Protein AF-A0AAE4IUB5-F1 (afdb_monomer)

Organism: NCBI:txid1755099

Secondary structure (DSSP, 8-state):
--HHHHHHHHHHHHHHHHHHHHHHHHHH---EEEEEEEEEEETTEEEEEEEEEEEEEE-TTSEEEEEEEEEEEETT-SS---EEEEEEEEEEEEEEEETTEEEE---EEEEPTT--S-HHHHHHHHHHHH--GGGEEEEEE-SSEEEES-SSS-SEEEEEP-

Mean predicted aligned error: 9.79 Å

Radius of gyration: 21.74 Å; Cα contacts (8 Å, |Δi|>4): 314; chains: 1; bounding box: 52×30×78 Å

Foldseek 3Di:
DDPVVVVVVVVVVVVVVVVVVVVVVLVQPPWAWFKDWDWDQQLVDNQKIWTWMWTWTADAPDKTKIWTFTWIFGNPDPDGPDIFTFTKMKIWHFPDDDNQKTATDDIDIDGDPSGDDDPVSVVSVCCQQAVCVNPMWGWDDDPFKIFTDDPPDTRDITGGDD

Solvent-accessible surface area (backbone atoms only — not comparable to full-atom values): 8643 Å² total; per-residue (Å²): 134,59,73,69,59,56,54,53,51,53,52,51,51,53,50,51,50,51,52,51,52,52,55,52,52,68,63,66,71,64,66,42,50,27,39,27,71,51,77,46,64,27,68,79,38,79,57,22,34,31,42,33,44,38,36,42,37,41,38,77,84,40,79,21,42,39,37,40,40,36,38,35,30,42,70,83,47,101,63,69,83,54,64,32,35,40,37,35,40,36,38,32,36,48,75,48,73,58,96,45,35,35,33,45,46,79,73,44,80,42,81,42,94,76,42,62,63,52,72,68,42,53,50,40,42,48,39,70,43,37,56,46,66,90,41,28,40,36,45,46,82,55,98,60,33,40,35,25,39,55,86,95,63,63,53,38,63,24,38,49,63,132

pLDDT: mean 82.55, std 12.31, range [46.88, 96.44]

Structure (mmCIF, N/CA/C/O backbone):
data_AF-A0AAE4IUB5-F1
#
_entry.id   AF-A0AAE4IUB5-F1
#
loop_
_atom_site.group_PDB
_atom_site.id
_atom_site.type_symbol
_atom_site.label_atom_id
_atom_site.label_alt_id
_atom_site.label_comp_id
_atom_site.label_asym_id
_atom_site.label_entity_id
_atom_site.label_seq_id
_atom_site.pdbx_PDB_ins_code
_atom_site.Cartn_x
_atom_site.Cartn_y
_atom_site.Cartn_z
_atom_site.occupancy
_atom_site.B_iso_or_equiv
_atom_site.auth_seq_id
_atom_site.auth_comp_id
_atom_site.auth_asym_id
_atom_site.auth_atom_id
_atom_site.pdbx_PDB_model_num
ATOM 1 N N . MET A 1 1 ? -27.901 7.007 51.030 1.00 57.06 1 MET A N 1
ATOM 2 C CA . MET A 1 1 ? -28.134 6.590 49.625 1.00 57.06 1 MET A CA 1
ATOM 3 C C . MET A 1 1 ? -28.968 5.312 49.616 1.00 57.06 1 MET A C 1
ATOM 5 O O . MET A 1 1 ? -28.552 4.332 50.221 1.00 57.06 1 MET A O 1
ATOM 9 N N . ASN A 1 2 ? -30.170 5.342 49.029 1.00 75.50 2 ASN A N 1
ATOM 10 C CA . ASN A 1 2 ? -31.127 4.224 49.072 1.00 75.50 2 ASN A CA 1
ATOM 11 C C . ASN A 1 2 ? -30.557 2.989 48.337 1.00 75.50 2 ASN A C 1
ATOM 13 O O . ASN A 1 2 ? -29.936 3.149 47.285 1.00 75.50 2 ASN A O 1
ATOM 17 N N . LYS A 1 3 ? -30.772 1.766 48.851 1.00 74.44 3 LYS A N 1
ATOM 18 C CA . LYS A 1 3 ? -30.221 0.510 48.279 1.00 74.44 3 LYS A CA 1
ATOM 19 C C . LYS A 1 3 ? -30.521 0.363 46.777 1.00 74.44 3 LYS A C 1
ATOM 21 O O . LYS A 1 3 ? -29.667 -0.095 46.025 1.00 74.44 3 LYS A O 1
ATOM 26 N N . LYS A 1 4 ? -31.694 0.835 46.340 1.00 74.38 4 LYS A N 1
ATOM 27 C CA . LYS A 1 4 ? -32.119 0.857 44.930 1.00 74.38 4 LYS A CA 1
ATOM 28 C C . LYS A 1 4 ? -31.229 1.741 44.039 1.00 74.38 4 LYS A C 1
ATOM 30 O O . LYS A 1 4 ? -30.864 1.321 42.948 1.00 74.38 4 LYS A O 1
ATOM 35 N N . TYR A 1 5 ? -30.807 2.913 44.521 1.00 77.44 5 TYR A N 1
ATOM 36 C CA . TYR A 1 5 ? -29.916 3.811 43.771 1.00 77.44 5 TYR A CA 1
ATOM 37 C C . TYR A 1 5 ? -28.482 3.276 43.678 1.00 77.44 5 TYR A C 1
ATOM 39 O O . TYR A 1 5 ? -27.814 3.519 42.676 1.00 77.44 5 TYR A O 1
ATOM 47 N N . LYS A 1 6 ? -28.023 2.508 44.679 1.00 80.56 6 LYS A N 1
ATOM 48 C CA . LYS A 1 6 ? -26.723 1.809 44.641 1.00 80.56 6 LYS A CA 1
ATOM 49 C C . LYS A 1 6 ? -26.679 0.736 43.550 1.00 80.56 6 LYS A C 1
ATOM 51 O O . LYS A 1 6 ? -25.684 0.617 42.849 1.00 80.56 6 LYS A O 1
ATOM 56 N N . LEU A 1 7 ? -27.758 -0.032 43.396 1.00 83.12 7 LEU A N 1
ATOM 57 C CA . LEU A 1 7 ? -27.833 -1.079 42.375 1.00 83.12 7 LEU A CA 1
ATOM 58 C C . LEU A 1 7 ? -27.872 -0.482 40.957 1.00 83.12 7 LEU A C 1
ATOM 60 O O . LEU A 1 7 ? -27.167 -0.949 40.068 1.00 83.12 7 LEU A O 1
ATOM 64 N N . LEU A 1 8 ? -28.647 0.594 40.777 1.00 84.75 8 LEU A N 1
ATOM 65 C CA . LEU A 1 8 ? -28.767 1.307 39.503 1.00 84.75 8 LEU A CA 1
ATOM 66 C C . LEU A 1 8 ? -27.428 1.913 39.047 1.00 84.75 8 LEU A C 1
ATOM 68 O O . LEU A 1 8 ? -27.071 1.811 37.877 1.00 84.75 8 LEU A O 1
ATOM 72 N N . THR A 1 9 ? -26.670 2.513 39.970 1.00 83.94 9 THR A N 1
ATOM 73 C CA . THR A 1 9 ? -25.357 3.110 39.660 1.00 83.94 9 THR A CA 1
ATOM 74 C C . THR A 1 9 ? -24.318 2.062 39.276 1.00 83.94 9 THR A C 1
ATOM 76 O O . THR A 1 9 ? -23.578 2.280 38.322 1.00 83.94 9 THR A O 1
ATOM 79 N N . ILE A 1 10 ? -24.297 0.905 39.948 1.00 85.06 10 ILE A N 1
ATOM 80 C CA . ILE A 1 10 ? -23.412 -0.211 39.576 1.00 85.06 10 ILE A CA 1
ATOM 81 C C . ILE A 1 10 ? -23.757 -0.721 38.172 1.00 85.06 10 ILE A C 1
ATOM 83 O O . ILE A 1 10 ? -22.860 -0.904 37.352 1.00 85.06 10 ILE A O 1
ATOM 87 N N . PHE A 1 11 ? -25.046 -0.900 37.871 1.00 87.56 11 PHE A N 1
ATOM 88 C CA . PHE A 1 11 ? -25.486 -1.372 36.558 1.00 87.56 11 PHE A CA 1
ATOM 89 C C . PHE A 1 11 ? -25.098 -0.398 35.435 1.00 87.56 11 PHE A C 1
ATOM 91 O O . PHE A 1 11 ? -24.530 -0.814 34.428 1.00 87.56 11 PHE A O 1
ATOM 98 N N . LEU A 1 12 ? -25.328 0.906 35.635 1.00 88.06 12 LEU A N 1
ATOM 99 C CA . LEU A 1 12 ? -24.915 1.952 34.693 1.00 88.06 12 LEU A CA 1
ATOM 100 C C . LEU A 1 12 ? -23.399 1.971 34.484 1.00 88.06 12 LEU A C 1
ATOM 102 O O . LEU A 1 12 ? -22.947 2.079 33.349 1.00 88.06 12 LEU A O 1
ATOM 106 N N . PHE A 1 13 ? -22.612 1.831 35.552 1.00 88.94 13 PHE A N 1
ATOM 107 C CA . PHE A 1 13 ? -21.153 1.838 35.460 1.00 88.94 13 PHE A CA 1
ATOM 108 C C . PHE A 1 13 ? -20.625 0.643 34.656 1.00 88.94 13 PHE A C 1
ATOM 110 O O . PHE A 1 13 ? -19.800 0.822 33.763 1.00 88.94 13 PHE A O 1
ATOM 117 N N . VAL A 1 14 ? -21.150 -0.561 34.908 1.00 88.50 14 VAL A N 1
ATOM 118 C CA . VAL A 1 14 ? -20.796 -1.777 34.154 1.00 88.50 14 VAL A CA 1
ATOM 119 C C . VAL A 1 14 ? -21.222 -1.664 32.688 1.00 88.50 14 VAL A C 1
ATOM 121 O O . VAL A 1 14 ? -20.455 -2.028 31.800 1.00 88.50 14 VAL A O 1
ATOM 124 N N . PHE A 1 15 ? -22.407 -1.111 32.420 1.00 88.81 15 PHE A N 1
ATOM 125 C CA . PHE A 1 15 ? -22.894 -0.879 31.060 1.00 88.81 15 PHE A CA 1
ATOM 126 C C . PHE A 1 15 ? -22.000 0.103 30.288 1.00 88.81 15 PHE A C 1
ATOM 128 O O . PHE A 1 15 ? -21.588 -0.188 29.165 1.00 88.81 15 PHE A O 1
ATOM 135 N N . PHE A 1 16 ? -21.625 1.227 30.908 1.00 85.94 16 PHE A N 1
ATOM 136 C CA . PHE A 1 16 ? -20.704 2.197 30.310 1.00 85.94 16 PHE A CA 1
ATOM 137 C C . PHE A 1 16 ? -19.307 1.614 30.076 1.00 85.94 16 PHE A C 1
ATOM 139 O O . PHE A 1 16 ? -18.726 1.849 29.018 1.00 85.94 16 PHE A O 1
ATOM 146 N N . LEU A 1 17 ? -18.785 0.814 31.011 1.00 86.00 17 LEU A N 1
ATOM 147 C CA . LEU A 1 17 ? -17.529 0.079 30.826 1.00 86.00 17 LEU A CA 1
ATOM 148 C C . LEU A 1 17 ? -17.607 -0.892 29.646 1.00 86.00 17 LEU A C 1
ATOM 150 O O . LEU A 1 17 ? -16.683 -0.937 28.838 1.00 86.00 17 LEU A O 1
ATOM 154 N N . GLY A 1 18 ? -18.718 -1.621 29.513 1.00 77.00 18 GLY A N 1
ATOM 155 C CA . GLY A 1 18 ? -18.970 -2.506 28.378 1.00 77.00 18 GLY A CA 1
ATOM 156 C C . GLY A 1 18 ? -18.919 -1.758 27.047 1.00 77.00 18 GLY A C 1
ATOM 157 O O . GLY A 1 18 ? -18.180 -2.164 26.151 1.00 77.00 18 GLY A O 1
ATOM 158 N N . ILE A 1 19 ? -19.614 -0.617 26.955 1.00 78.94 19 ILE A N 1
ATOM 159 C CA . ILE A 1 19 ? -19.596 0.258 25.773 1.00 78.94 19 ILE A CA 1
ATOM 160 C C . ILE A 1 19 ? -18.168 0.726 25.461 1.00 78.94 19 ILE A C 1
ATOM 162 O O . ILE A 1 19 ? -17.723 0.616 24.315 1.00 78.94 19 ILE A O 1
ATOM 166 N N . LEU A 1 20 ? -17.425 1.191 26.470 1.00 75.75 20 LEU A N 1
ATOM 167 C CA . LEU A 1 20 ? -16.052 1.671 26.302 1.00 75.75 20 LEU A CA 1
ATOM 168 C C . LEU A 1 20 ? -15.125 0.572 25.762 1.00 75.75 20 LEU A C 1
ATOM 170 O O . LEU A 1 20 ? -14.337 0.811 24.845 1.00 75.75 20 LEU A O 1
ATOM 174 N N . VAL A 1 21 ? -15.250 -0.647 26.293 1.00 69.81 21 VAL A N 1
ATOM 175 C CA . VAL A 1 21 ? -14.477 -1.812 25.846 1.00 69.81 21 VAL A CA 1
ATOM 176 C C . VAL A 1 21 ? -14.803 -2.142 24.392 1.00 69.81 21 VAL A C 1
ATOM 178 O O . VAL A 1 21 ? -13.872 -2.303 23.598 1.00 69.81 21 VAL A O 1
ATOM 181 N N . THR A 1 22 ? -16.084 -2.163 24.007 1.00 61.16 22 THR A N 1
ATOM 182 C CA . THR A 1 22 ? -16.485 -2.397 22.610 1.00 61.16 22 THR A CA 1
ATOM 183 C C . THR A 1 22 ? -15.946 -1.331 21.661 1.00 61.16 22 THR A C 1
ATOM 185 O O . THR A 1 22 ? -15.370 -1.695 20.633 1.00 61.16 22 THR A O 1
ATOM 188 N N . ILE A 1 23 ? -16.030 -0.045 22.022 1.00 61.22 23 ILE A N 1
ATOM 189 C CA . ILE A 1 23 ? -15.473 1.064 21.229 1.00 61.22 23 ILE A CA 1
ATOM 190 C C . ILE A 1 23 ? -13.949 0.919 21.094 1.00 61.22 23 ILE A C 1
ATOM 192 O O . ILE A 1 23 ? -13.420 1.056 19.993 1.00 61.22 23 ILE A O 1
ATOM 196 N N . SER A 1 24 ? -13.242 0.550 22.170 1.00 54.62 24 SER A N 1
ATOM 197 C CA . SER A 1 24 ? -11.793 0.302 22.112 1.00 54.62 24 SER A CA 1
ATOM 198 C C . SER A 1 24 ? -11.428 -0.914 21.246 1.00 54.62 24 SER A C 1
ATOM 200 O O . SER A 1 24 ? -10.371 -0.952 20.619 1.00 54.62 24 SER A O 1
ATOM 202 N N . SER A 1 25 ? -12.295 -1.929 21.186 1.00 49.84 25 SER A N 1
ATOM 203 C CA . SER A 1 25 ? -12.064 -3.118 20.358 1.00 49.84 25 SER A CA 1
ATOM 204 C C . SER A 1 25 ? -12.262 -2.816 18.867 1.00 49.84 25 SER A C 1
ATOM 206 O O . SER A 1 25 ? -11.484 -3.280 18.032 1.00 49.84 25 SER A O 1
ATOM 208 N N . LEU A 1 26 ? -13.239 -1.959 18.542 1.00 46.88 26 LEU A N 1
ATOM 209 C CA . LEU A 1 26 ? -13.477 -1.442 17.194 1.00 46.88 26 LEU A CA 1
ATOM 210 C C . LEU A 1 26 ? -12.294 -0.599 16.698 1.00 46.88 26 LEU A C 1
ATOM 212 O O . LEU A 1 26 ? -11.932 -0.683 15.523 1.00 46.88 26 LEU A O 1
ATOM 216 N N . THR A 1 27 ? -11.629 0.147 17.585 1.00 49.88 27 THR A N 1
ATOM 217 C CA . THR A 1 27 ? -10.418 0.906 17.233 1.00 49.88 27 THR A CA 1
ATOM 218 C C . THR A 1 27 ? -9.153 0.039 17.176 1.00 49.88 27 THR A C 1
ATOM 220 O O . THR A 1 27 ? -8.284 0.308 16.345 1.00 49.88 27 THR A O 1
ATOM 223 N N . LYS A 1 28 ? -9.063 -1.051 17.958 1.00 48.19 28 LYS A N 1
ATOM 224 C CA . LYS A 1 28 ? -7.909 -1.982 17.983 1.00 48.19 28 LYS A CA 1
ATOM 225 C C . LYS A 1 28 ? -7.731 -2.839 16.725 1.00 48.19 28 LYS A C 1
ATOM 227 O O . LYS A 1 28 ? -6.649 -3.366 16.486 1.00 48.19 28 LYS A O 1
ATOM 232 N N . SER A 1 29 ? -8.750 -2.972 15.884 1.00 52.97 29 SER A N 1
ATOM 233 C CA . SER A 1 29 ? -8.693 -3.792 14.668 1.00 52.97 29 SER A CA 1
ATOM 234 C C . SER A 1 29 ? -8.155 -3.009 13.450 1.00 52.97 29 SER A C 1
ATOM 236 O O . SER A 1 29 ? -8.783 -2.993 12.389 1.00 52.97 29 SER A O 1
ATOM 238 N N . GLY A 1 30 ? -7.019 -2.319 13.612 1.00 66.06 30 GLY A N 1
ATOM 239 C CA . GLY A 1 30 ? -6.349 -1.527 12.563 1.00 66.06 30 GLY A CA 1
ATOM 240 C C . GLY A 1 30 ? -5.236 -2.252 11.807 1.00 66.06 30 GLY A C 1
ATOM 241 O O . GLY A 1 30 ? -4.682 -1.688 10.873 1.00 66.06 30 GLY A O 1
ATOM 242 N N . ASN A 1 31 ? -4.907 -3.486 12.192 1.00 87.12 31 ASN A N 1
ATOM 243 C CA . ASN A 1 31 ? -3.818 -4.210 11.547 1.00 87.12 31 ASN A CA 1
ATOM 244 C C . ASN A 1 31 ? -4.234 -4.718 10.166 1.00 87.12 31 ASN A C 1
ATOM 246 O O . ASN A 1 31 ? -5.264 -5.389 10.021 1.00 87.12 31 ASN A O 1
ATOM 250 N N . VAL A 1 32 ? -3.383 -4.454 9.182 1.00 92.62 32 VAL A N 1
ATOM 251 C CA . VAL A 1 32 ? -3.457 -5.037 7.842 1.00 92.62 32 VAL A CA 1
ATOM 252 C C . VAL A 1 32 ? -2.285 -5.992 7.707 1.00 92.62 32 VAL A C 1
ATOM 254 O O . VAL A 1 32 ? -1.161 -5.656 8.062 1.00 92.62 32 VAL A O 1
ATOM 257 N N . ASN A 1 33 ? -2.554 -7.208 7.251 1.00 94.75 33 ASN A N 1
ATOM 258 C CA . ASN A 1 33 ? -1.523 -8.175 6.903 1.00 94.75 33 ASN A CA 1
ATOM 259 C C . ASN A 1 33 ? -2.059 -9.025 5.759 1.00 94.75 33 ASN A C 1
ATOM 261 O O . ASN A 1 33 ? -2.937 -9.872 5.960 1.00 94.75 33 ASN A O 1
ATOM 265 N N . CYS A 1 34 ? -1.596 -8.742 4.552 1.00 95.50 34 CYS A N 1
ATOM 266 C CA . CYS A 1 34 ? -2.144 -9.344 3.354 1.00 95.50 34 CYS A CA 1
ATOM 267 C C . CYS A 1 34 ? -1.123 -9.429 2.226 1.00 95.50 34 CYS A C 1
ATOM 269 O O . CYS A 1 34 ? -0.065 -8.802 2.270 1.00 95.50 34 CYS A O 1
ATOM 271 N N . SER A 1 35 ? -1.454 -10.217 1.212 1.00 96.44 35 SER A N 1
ATOM 272 C CA . SER A 1 35 ? -0.730 -10.241 -0.053 1.00 96.44 35 SER A CA 1
ATOM 273 C C . SER A 1 35 ? -1.682 -10.421 -1.222 1.00 96.44 35 SER A C 1
ATOM 275 O O . SER A 1 35 ? -2.720 -11.072 -1.092 1.00 96.44 35 SER A O 1
ATOM 277 N N . GLY A 1 36 ? -1.330 -9.847 -2.361 1.00 93.81 36 GLY A N 1
ATOM 278 C CA . GLY A 1 36 ? -2.072 -9.976 -3.606 1.00 93.81 36 GLY A CA 1
ATOM 279 C C . GLY A 1 36 ? -1.125 -9.925 -4.791 1.00 93.81 36 GLY A C 1
ATOM 280 O O . G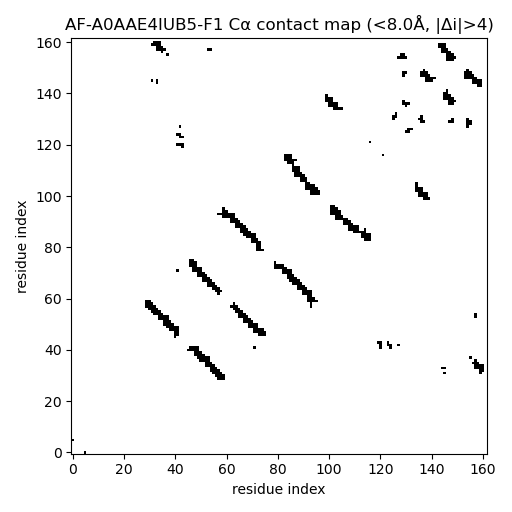LY A 1 36 ? -0.003 -9.436 -4.674 1.00 93.81 36 GLY A O 1
ATOM 281 N N . THR A 1 37 ? -1.575 -10.449 -5.920 1.00 91.44 37 THR A N 1
ATOM 282 C CA . THR A 1 37 ? -0.894 -10.297 -7.204 1.00 91.44 37 THR A CA 1
ATOM 283 C C . THR A 1 37 ? -1.524 -9.144 -7.962 1.00 91.44 37 THR A C 1
ATOM 285 O O . THR A 1 37 ? -2.741 -8.964 -7.898 1.00 91.44 37 THR A O 1
ATOM 288 N N . LEU A 1 38 ? -0.715 -8.388 -8.689 1.00 86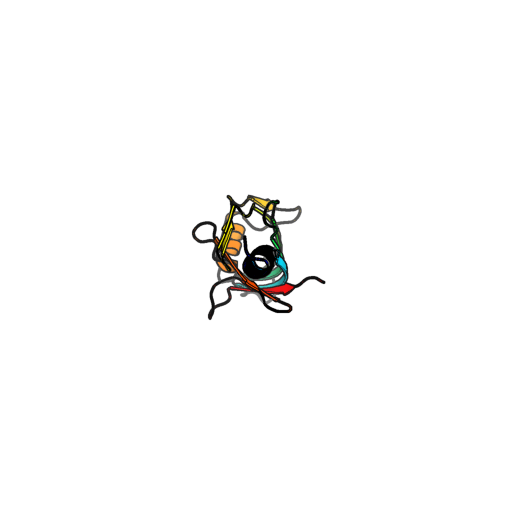.94 38 LEU A N 1
ATOM 289 C CA . LEU A 1 38 ? -1.171 -7.246 -9.460 1.00 86.94 38 LEU A CA 1
ATOM 290 C C . LEU A 1 38 ? -0.587 -7.293 -10.860 1.00 86.94 38 LEU A C 1
ATOM 292 O O . LEU A 1 38 ? 0.603 -7.550 -11.035 1.00 86.94 38 LEU A O 1
ATOM 296 N N . GLN A 1 39 ? -1.452 -7.010 -11.828 1.00 86.25 39 GLN A N 1
ATOM 297 C CA . GLN A 1 39 ? -1.089 -6.816 -13.215 1.00 86.25 39 GLN A CA 1
ATOM 298 C C . GLN A 1 39 ? -1.681 -5.485 -13.682 1.00 86.25 39 GLN A C 1
ATOM 300 O O . GLN A 1 39 ? -2.899 -5.318 -13.660 1.00 86.25 39 GLN A O 1
ATOM 305 N N . MET A 1 40 ? -0.831 -4.536 -14.064 1.00 81.12 40 MET A N 1
ATOM 306 C CA . MET A 1 40 ? -1.243 -3.202 -14.516 1.00 81.12 40 MET A CA 1
ATOM 307 C C . MET A 1 40 ? -0.258 -2.656 -15.545 1.00 81.12 40 MET A C 1
ATOM 309 O O . MET A 1 40 ? 0.862 -3.151 -15.645 1.00 81.12 40 MET A O 1
ATOM 313 N N . ASN A 1 41 ? -0.658 -1.637 -16.304 1.00 75.94 41 ASN A N 1
ATOM 314 C CA . ASN A 1 41 ? 0.292 -0.909 -17.144 1.00 75.94 41 ASN A CA 1
ATOM 315 C C . ASN A 1 41 ? 1.358 -0.249 -16.259 1.00 75.94 41 ASN A C 1
ATOM 317 O O . ASN A 1 41 ? 1.072 0.142 -15.128 1.00 75.94 41 ASN A O 1
ATOM 321 N N . SER A 1 42 ? 2.587 -0.158 -16.758 1.00 65.69 42 SER A N 1
ATOM 322 C CA . SER A 1 42 ? 3.673 0.498 -16.046 1.00 65.69 42 SER A CA 1
ATOM 323 C C . SER A 1 42 ? 3.361 1.998 -15.928 1.00 65.69 42 SER A C 1
ATOM 325 O O . SER A 1 42 ? 3.034 2.630 -16.935 1.00 65.69 42 SER A O 1
ATOM 327 N N . PRO A 1 43 ? 3.495 2.588 -14.734 1.00 60.19 43 PRO A N 1
ATOM 328 C CA . PRO A 1 43 ? 3.198 4.000 -14.468 1.00 60.19 43 PRO A CA 1
ATOM 329 C C . PRO A 1 43 ? 4.007 4.984 -15.319 1.00 60.19 43 PRO A C 1
ATOM 331 O O . PRO A 1 43 ? 3.509 6.032 -15.721 1.00 60.19 43 PRO A O 1
ATOM 334 N N . GLY A 1 44 ? 5.278 4.656 -15.584 1.00 59.66 44 GLY A N 1
ATOM 335 C CA . GLY A 1 44 ? 6.197 5.520 -16.333 1.00 59.66 44 GLY A CA 1
ATOM 336 C C . GLY A 1 44 ? 6.078 5.395 -17.852 1.00 59.66 44 GLY A C 1
ATOM 337 O O . GLY A 1 44 ? 6.494 6.300 -18.572 1.00 59.66 44 GLY A O 1
ATOM 338 N N . ASP A 1 45 ? 5.504 4.290 -18.338 1.00 65.75 45 ASP A N 1
ATOM 339 C CA . ASP A 1 45 ? 5.354 4.004 -19.762 1.00 65.75 45 ASP A CA 1
ATOM 340 C C . ASP A 1 45 ? 4.178 3.042 -19.984 1.00 65.75 45 ASP A C 1
ATOM 342 O O . ASP A 1 45 ? 4.239 1.858 -19.647 1.00 65.75 45 ASP A O 1
ATOM 346 N N . GLN A 1 46 ? 3.104 3.545 -20.595 1.00 66.06 46 GLN A N 1
ATOM 347 C CA . GLN A 1 46 ? 1.897 2.766 -20.896 1.00 66.06 46 GLN A CA 1
ATOM 348 C C . GLN A 1 46 ? 2.156 1.592 -21.854 1.00 66.06 46 GLN A C 1
ATOM 350 O O . GLN A 1 46 ? 1.290 0.736 -22.030 1.00 66.06 46 GLN A O 1
ATOM 355 N N . GLU A 1 47 ? 3.331 1.540 -22.482 1.00 71.00 47 GLU A N 1
ATOM 356 C CA . GLU A 1 47 ? 3.780 0.430 -23.315 1.00 71.00 47 GLU A CA 1
ATOM 357 C C . GLU A 1 47 ? 4.416 -0.709 -22.516 1.00 71.00 47 GLU A C 1
ATOM 359 O O . GLU A 1 47 ? 4.799 -1.712 -23.114 1.00 71.00 47 GLU A O 1
ATOM 364 N N . TYR A 1 48 ? 4.528 -0.588 -21.193 1.00 70.12 48 TYR A N 1
ATOM 365 C CA . TYR A 1 48 ? 5.013 -1.636 -20.302 1.00 70.12 48 TYR A CA 1
ATOM 366 C C . TYR A 1 48 ? 3.897 -2.130 -19.385 1.00 70.12 48 TYR A C 1
ATOM 368 O O . TYR A 1 48 ? 2.905 -1.450 -19.144 1.00 70.12 48 TYR A O 1
ATOM 376 N N . LEU A 1 49 ? 4.059 -3.341 -18.870 1.00 81.25 49 LEU A N 1
ATOM 377 C CA . LEU A 1 49 ? 3.128 -4.012 -17.983 1.00 81.25 49 LEU A CA 1
ATOM 378 C C . LEU A 1 49 ? 3.887 -4.500 -16.753 1.00 81.25 49 LEU A C 1
ATOM 380 O O . LEU A 1 49 ? 4.806 -5.314 -16.853 1.00 81.25 49 LEU A O 1
ATOM 384 N N . PHE A 1 50 ? 3.484 -4.010 -15.588 1.00 84.81 50 PHE A N 1
ATOM 385 C CA . PHE A 1 50 ? 3.918 -4.533 -14.308 1.00 84.81 50 PHE A CA 1
ATOM 386 C C . PHE A 1 50 ? 3.151 -5.816 -13.986 1.00 84.81 50 PHE A C 1
ATOM 388 O O . PHE A 1 50 ? 1.924 -5.863 -14.085 1.00 84.81 50 PHE A O 1
ATOM 395 N N . ASN A 1 51 ? 3.878 -6.849 -13.567 1.00 87.88 51 ASN A N 1
ATOM 396 C CA . ASN A 1 51 ? 3.332 -8.082 -13.020 1.00 87.88 51 ASN A CA 1
ATOM 397 C C . ASN A 1 51 ? 4.116 -8.460 -11.765 1.00 87.88 51 ASN A C 1
ATOM 399 O O . ASN A 1 51 ? 5.326 -8.688 -11.829 1.00 87.88 51 ASN A O 1
ATOM 403 N N . GLY A 1 52 ? 3.440 -8.533 -10.624 1.00 90.06 52 GLY A N 1
ATOM 404 C CA . GLY A 1 52 ? 4.115 -8.809 -9.369 1.00 90.06 52 GLY A CA 1
ATOM 405 C C . GLY A 1 52 ? 3.203 -9.216 -8.229 1.00 90.06 52 GLY A C 1
ATOM 406 O O . GLY A 1 52 ? 1.979 -9.261 -8.334 1.00 90.06 52 GLY A O 1
ATOM 407 N N . THR A 1 53 ? 3.841 -9.519 -7.107 1.00 93.12 53 THR A N 1
ATOM 408 C CA . THR A 1 53 ? 3.221 -9.730 -5.808 1.00 93.12 53 THR A CA 1
ATOM 409 C C . THR A 1 53 ? 3.484 -8.526 -4.923 1.00 93.12 53 THR A C 1
ATOM 411 O O . THR A 1 53 ? 4.606 -8.031 -4.828 1.00 93.12 53 THR A O 1
ATOM 414 N N . ILE A 1 54 ? 2.443 -8.098 -4.224 1.00 93.50 54 ILE A N 1
ATOM 415 C CA . ILE A 1 54 ? 2.503 -7.034 -3.235 1.00 93.50 54 ILE A CA 1
ATOM 416 C C . ILE A 1 54 ? 2.090 -7.612 -1.897 1.00 93.50 54 ILE A C 1
ATOM 418 O O . ILE A 1 54 ? 1.078 -8.307 -1.779 1.00 93.50 54 ILE A O 1
ATOM 422 N N . SER A 1 55 ? 2.883 -7.323 -0.877 1.00 95.50 55 SER A N 1
ATOM 423 C CA . SER A 1 55 ? 2.632 -7.708 0.503 1.00 95.50 55 SER A CA 1
ATOM 424 C C . SER A 1 55 ? 2.508 -6.452 1.345 1.00 95.50 55 SER A C 1
ATOM 426 O O . SER A 1 55 ? 3.410 -5.624 1.341 1.00 95.50 55 SER A O 1
ATOM 428 N N . VAL A 1 56 ? 1.421 -6.324 2.101 1.00 95.25 56 VAL A N 1
ATOM 429 C CA . VAL A 1 56 ? 1.160 -5.137 2.922 1.00 95.25 56 VAL A CA 1
ATOM 430 C C . VAL A 1 56 ? 1.028 -5.534 4.380 1.00 95.25 56 VAL A C 1
ATOM 432 O O . VAL A 1 56 ? 0.223 -6.404 4.727 1.00 95.25 56 VAL A O 1
ATOM 435 N N . VAL A 1 57 ? 1.799 -4.867 5.235 1.00 95.62 57 VAL A N 1
ATOM 436 C CA . VAL A 1 57 ? 1.745 -5.006 6.687 1.00 95.62 57 VAL A CA 1
ATOM 437 C C . VAL A 1 57 ? 1.612 -3.620 7.312 1.00 95.62 57 VAL A C 1
ATOM 439 O O . VAL A 1 57 ? 2.582 -2.873 7.391 1.00 95.62 57 VAL A O 1
ATOM 442 N N . ILE A 1 58 ? 0.413 -3.294 7.796 1.00 93.88 58 ILE A N 1
ATOM 443 C CA . ILE A 1 58 ? 0.134 -2.046 8.516 1.00 93.88 58 ILE A CA 1
ATOM 444 C C . ILE A 1 58 ? -0.077 -2.370 9.985 1.00 93.88 58 ILE A C 1
ATOM 446 O O . ILE A 1 58 ? -0.946 -3.175 10.335 1.00 93.88 58 ILE A O 1
ATOM 450 N N . ARG A 1 59 ? 0.721 -1.738 10.843 1.00 90.00 59 ARG A N 1
ATOM 451 C CA . ARG A 1 59 ? 0.699 -1.903 12.298 1.00 90.00 59 ARG A CA 1
ATOM 452 C C . ARG A 1 59 ? 0.718 -0.518 12.949 1.00 90.00 59 ARG A C 1
ATOM 454 O O . ARG A 1 59 ? 1.771 0.111 12.991 1.00 90.00 59 ARG A O 1
ATOM 461 N N . PRO A 1 60 ? -0.423 -0.013 13.448 1.00 83.06 60 PRO A N 1
ATOM 462 C CA . PRO A 1 60 ? -0.453 1.265 14.148 1.00 83.06 60 PRO A CA 1
ATOM 463 C C . PRO A 1 60 ? 0.504 1.268 15.347 1.00 83.06 60 PRO A C 1
ATOM 465 O O . PRO A 1 60 ? 0.500 0.331 16.144 1.00 83.06 60 PRO A O 1
ATOM 468 N N . GLY A 1 61 ? 1.305 2.327 15.480 1.00 80.38 61 GLY A N 1
ATOM 469 C CA . GLY A 1 61 ? 2.274 2.489 16.569 1.00 80.38 61 GLY A CA 1
ATOM 470 C C . GLY A 1 61 ? 3.649 1.849 16.338 1.00 80.38 61 GLY A C 1
ATOM 471 O O . GLY A 1 61 ? 4.529 2.024 17.174 1.00 80.38 61 GLY A O 1
ATOM 472 N N . THR A 1 62 ? 3.864 1.148 15.222 1.00 87.94 62 THR A N 1
ATOM 473 C CA . THR A 1 62 ? 5.187 0.660 14.797 1.00 87.94 62 THR A CA 1
ATOM 474 C C . THR A 1 62 ? 5.416 0.957 13.317 1.00 87.94 62 THR A C 1
ATOM 476 O O . THR A 1 62 ? 4.489 1.344 12.603 1.00 87.94 62 THR A O 1
ATOM 479 N N . GLU A 1 63 ? 6.638 0.725 12.838 1.00 93.69 63 GLU A N 1
ATOM 480 C CA . GLU A 1 63 ? 6.920 0.769 11.404 1.00 93.69 63 GLU A CA 1
ATOM 481 C C . GLU A 1 63 ? 6.040 -0.251 10.657 1.00 93.69 63 GLU A C 1
ATOM 483 O O . GLU A 1 63 ? 5.843 -1.396 11.084 1.00 93.69 63 GLU A O 1
ATOM 488 N N . SER A 1 64 ? 5.445 0.224 9.572 1.00 95.19 64 SER A N 1
ATOM 489 C CA . SER A 1 64 ? 4.628 -0.509 8.614 1.00 95.19 64 SER A CA 1
ATOM 490 C C . SER A 1 64 ? 5.396 -0.624 7.301 1.00 95.19 64 SER A C 1
ATOM 492 O O . SER A 1 64 ? 6.265 0.198 7.015 1.00 95.19 64 SER A O 1
ATOM 494 N N . ILE A 1 65 ? 5.086 -1.656 6.520 1.00 95.69 65 ILE A N 1
ATOM 495 C CA . ILE A 1 65 ? 5.833 -1.994 5.309 1.00 95.69 65 ILE A CA 1
ATOM 496 C C . ILE A 1 65 ? 4.901 -2.438 4.182 1.00 95.69 65 ILE A C 1
ATOM 498 O O . ILE A 1 65 ? 3.971 -3.226 4.390 1.00 95.69 65 ILE A O 1
ATOM 502 N N . ILE A 1 66 ? 5.174 -1.939 2.982 1.00 94.88 66 ILE A N 1
ATOM 503 C CA . ILE A 1 66 ? 4.660 -2.467 1.720 1.00 94.88 66 ILE A CA 1
ATOM 504 C C . ILE A 1 66 ? 5.855 -3.030 0.955 1.00 94.88 66 ILE A C 1
ATOM 506 O O . ILE A 1 66 ? 6.792 -2.298 0.663 1.00 94.88 66 ILE A O 1
ATOM 510 N N . SER A 1 67 ? 5.815 -4.316 0.629 1.00 94.88 67 SER A N 1
ATOM 511 C CA . SER A 1 67 ? 6.840 -4.989 -0.172 1.00 94.88 67 SER A CA 1
ATOM 512 C C . SER A 1 67 ? 6.296 -5.274 -1.563 1.00 94.88 67 SER A C 1
ATOM 514 O O . SER A 1 67 ? 5.202 -5.835 -1.692 1.00 94.88 67 SER A O 1
ATOM 516 N N . ILE A 1 68 ? 7.064 -4.921 -2.587 1.00 92.69 68 ILE A N 1
ATOM 517 C CA . ILE A 1 68 ? 6.724 -5.085 -4.000 1.00 92.69 68 ILE A CA 1
ATOM 518 C C . ILE A 1 68 ? 7.792 -5.954 -4.652 1.00 92.69 68 ILE A C 1
ATOM 520 O O . ILE A 1 68 ? 8.973 -5.613 -4.641 1.00 92.69 68 ILE A O 1
ATOM 524 N N . PHE A 1 69 ? 7.364 -7.068 -5.241 1.00 92.69 69 PHE A N 1
ATOM 525 C CA . PHE A 1 69 ? 8.237 -7.980 -5.967 1.00 92.69 69 PHE A CA 1
ATOM 526 C C . PHE A 1 69 ? 7.613 -8.369 -7.303 1.00 92.69 69 PHE A C 1
ATOM 528 O O . PHE A 1 69 ? 6.485 -8.858 -7.329 1.00 92.69 69 PHE A O 1
ATOM 535 N N . GLY A 1 70 ? 8.323 -8.199 -8.412 1.00 90.88 70 GLY A N 1
ATOM 536 C CA . GLY A 1 70 ? 7.774 -8.522 -9.724 1.00 90.88 70 GLY A CA 1
ATOM 537 C C . GLY A 1 70 ? 8.662 -8.102 -10.879 1.00 90.88 70 GLY A C 1
ATOM 538 O O . GLY A 1 70 ? 9.856 -7.868 -10.721 1.00 90.88 70 GLY A O 1
ATOM 539 N N . THR A 1 71 ? 8.058 -8.002 -12.054 1.00 86.94 71 THR A N 1
ATOM 540 C CA . THR A 1 71 ? 8.724 -7.602 -13.292 1.00 86.94 71 THR A CA 1
ATOM 541 C C . THR A 1 71 ? 7.881 -6.582 -14.041 1.00 86.94 71 THR A C 1
ATOM 543 O O . THR A 1 71 ? 6.669 -6.759 -14.150 1.00 86.94 71 THR A O 1
ATOM 546 N N . SER A 1 72 ? 8.518 -5.562 -14.609 1.00 79.50 72 SER A N 1
ATOM 547 C CA . SER A 1 72 ? 7.916 -4.685 -15.616 1.00 79.50 72 SER A CA 1
ATOM 548 C C . SER A 1 72 ? 8.418 -5.091 -17.000 1.00 79.50 72 SER A C 1
ATOM 550 O O . SER A 1 72 ? 9.630 -5.133 -17.216 1.00 79.50 72 SER A O 1
ATOM 552 N N . VAL A 1 73 ? 7.509 -5.448 -17.911 1.00 77.62 73 VAL A N 1
ATOM 553 C CA . VAL A 1 73 ? 7.825 -5.981 -19.250 1.00 77.62 73 VAL A CA 1
ATOM 554 C C . VAL A 1 73 ? 7.208 -5.124 -20.348 1.00 77.62 73 VAL A C 1
ATOM 556 O O . VAL A 1 73 ? 6.091 -4.649 -20.183 1.00 77.62 73 VAL A O 1
ATOM 559 N N . SER A 1 74 ? 7.884 -4.944 -21.486 1.00 70.88 74 SER A N 1
ATOM 560 C CA . SER A 1 74 ? 7.280 -4.229 -22.623 1.00 70.88 74 SER A CA 1
ATOM 561 C C . SER A 1 74 ? 6.104 -5.025 -23.203 1.00 70.88 74 SER A C 1
ATOM 563 O O . SER A 1 74 ? 6.258 -6.171 -23.621 1.00 70.88 74 SER A O 1
ATOM 565 N N . ALA A 1 75 ? 4.927 -4.407 -23.262 1.00 64.69 75 ALA A N 1
ATOM 566 C CA . ALA A 1 75 ? 3.680 -4.971 -23.768 1.00 64.69 75 ALA A CA 1
ATOM 567 C C . ALA A 1 75 ? 3.636 -5.093 -25.305 1.00 64.69 75 ALA A C 1
ATOM 569 O O . ALA A 1 75 ? 2.740 -5.745 -25.840 1.00 64.69 75 ALA A O 1
ATOM 570 N N . ARG A 1 76 ? 4.580 -4.476 -26.035 1.00 60.59 76 ARG A N 1
ATOM 571 C CA . ARG A 1 76 ? 4.576 -4.428 -27.511 1.00 60.59 76 ARG A CA 1
ATOM 572 C C . ARG A 1 76 ? 5.416 -5.497 -28.206 1.00 60.59 76 ARG A C 1
ATOM 574 O O . ARG A 1 76 ? 5.336 -5.604 -29.429 1.00 60.59 76 ARG A O 1
ATOM 581 N N . GLN A 1 77 ? 6.225 -6.274 -27.485 1.00 54.75 77 GLN A N 1
ATOM 582 C CA . GLN A 1 77 ? 7.183 -7.185 -28.117 1.00 54.75 77 GLN A CA 1
ATOM 583 C C . GLN A 1 77 ? 6.822 -8.668 -27.918 1.00 54.75 77 GLN A C 1
ATOM 585 O O . GLN A 1 77 ? 6.507 -9.079 -26.803 1.00 54.75 77 GLN A O 1
ATOM 590 N N . PRO A 1 78 ? 6.902 -9.501 -28.980 1.00 54.78 78 PRO A N 1
ATOM 591 C CA . PRO A 1 78 ? 6.634 -10.940 -28.900 1.00 54.78 78 PRO A CA 1
ATOM 592 C C . PRO A 1 78 ? 7.694 -11.713 -28.095 1.00 54.78 78 PRO A C 1
ATOM 594 O O . PRO A 1 78 ? 7.442 -12.851 -27.705 1.00 54.78 78 PRO A O 1
ATOM 597 N N 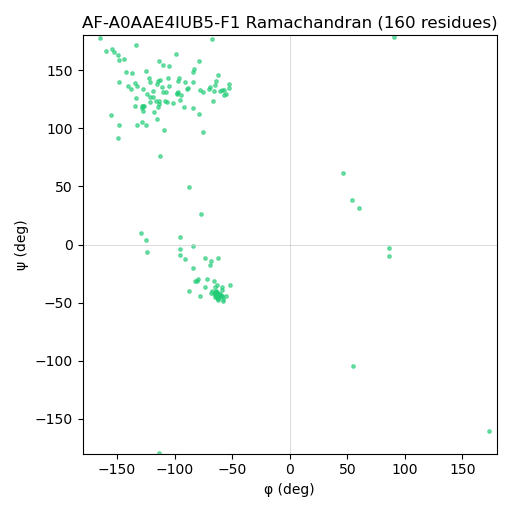. SER A 1 79 ? 8.852 -11.104 -27.804 1.00 54.50 79 SER A N 1
ATOM 598 C CA . SER A 1 79 ? 9.743 -11.529 -26.722 1.00 54.50 79 SER A CA 1
ATOM 599 C C . SER A 1 79 ? 10.060 -10.335 -25.808 1.00 54.50 79 SER A C 1
ATOM 601 O O . SER A 1 79 ? 10.357 -9.249 -26.307 1.00 54.50 79 SER A O 1
ATOM 603 N N . PRO A 1 80 ? 9.981 -10.488 -24.475 1.00 55.38 80 PRO A N 1
ATOM 604 C CA . PRO A 1 80 ? 10.269 -9.401 -23.549 1.00 55.38 80 PRO A CA 1
ATOM 605 C C . PRO A 1 80 ? 11.786 -9.184 -23.479 1.00 55.38 80 PRO A C 1
ATOM 607 O O . PRO A 1 80 ? 12.488 -9.900 -22.772 1.00 55.38 80 PRO A O 1
ATOM 610 N N . ILE A 1 81 ? 12.307 -8.225 -24.248 1.00 53.47 81 ILE A N 1
ATOM 611 C CA . ILE A 1 81 ? 13.743 -7.883 -24.247 1.00 53.47 81 ILE A CA 1
ATOM 612 C C . ILE A 1 81 ? 14.079 -6.947 -23.074 1.00 53.47 81 ILE A C 1
ATOM 614 O O . ILE A 1 81 ? 15.158 -7.045 -22.495 1.00 53.47 81 ILE A O 1
ATOM 618 N N . ASN A 1 82 ? 13.130 -6.099 -22.669 1.00 57.34 82 ASN A N 1
ATOM 619 C CA . ASN A 1 82 ? 13.287 -5.172 -21.552 1.00 57.34 82 ASN A CA 1
ATOM 620 C C . ASN A 1 82 ? 12.419 -5.628 -20.378 1.00 57.34 82 ASN A C 1
ATOM 622 O O . ASN A 1 82 ? 11.207 -5.398 -20.361 1.00 57.34 82 ASN A O 1
ATOM 626 N N . THR A 1 83 ? 13.047 -6.307 -19.418 1.00 69.81 83 THR A N 1
ATOM 627 C CA . THR A 1 83 ? 12.422 -6.716 -18.159 1.00 69.81 83 THR A CA 1
ATOM 628 C C . THR A 1 83 ? 13.103 -6.000 -17.004 1.00 69.81 83 THR A C 1
ATOM 630 O O . THR A 1 83 ? 14.237 -6.337 -16.660 1.00 69.81 83 THR A O 1
ATOM 633 N N . HIS A 1 84 ? 12.424 -5.040 -16.383 1.00 77.69 84 HIS A N 1
ATOM 634 C CA . HIS A 1 84 ? 12.903 -4.474 -15.126 1.00 77.69 84 HIS A CA 1
ATOM 635 C C . HIS A 1 84 ? 12.443 -5.376 -13.989 1.00 77.69 84 HIS A C 1
ATOM 637 O O . HIS A 1 84 ? 11.240 -5.548 -13.780 1.00 77.69 84 HIS A O 1
ATOM 643 N N . LEU A 1 85 ? 13.385 -5.973 -13.263 1.00 87.06 85 LEU A N 1
ATOM 644 C CA . LEU A 1 85 ? 13.079 -6.612 -11.988 1.00 87.06 85 LEU A CA 1
ATOM 645 C C . LEU A 1 85 ? 12.757 -5.526 -10.958 1.00 87.06 85 LEU A C 1
ATOM 647 O O . LEU A 1 85 ? 13.499 -4.550 -10.829 1.00 87.06 85 LEU A O 1
ATOM 651 N N . VAL A 1 86 ? 11.672 -5.736 -10.220 1.00 88.44 86 VAL A N 1
ATOM 652 C CA . VAL A 1 86 ? 11.225 -4.885 -9.118 1.00 88.44 86 VAL A CA 1
ATOM 653 C C . VAL A 1 86 ? 11.346 -5.683 -7.832 1.00 88.44 86 VAL A C 1
ATOM 655 O O . VAL A 1 86 ? 10.772 -6.767 -7.716 1.00 88.44 86 VAL A O 1
ATOM 658 N N . ASN A 1 87 ? 12.093 -5.154 -6.872 1.00 93.38 87 ASN A N 1
ATOM 659 C CA . ASN A 1 87 ? 12.234 -5.728 -5.543 1.00 93.38 87 ASN A CA 1
ATOM 660 C C . ASN A 1 87 ? 12.460 -4.593 -4.542 1.00 93.38 87 ASN A C 1
ATOM 662 O O . ASN A 1 87 ? 13.592 -4.153 -4.329 1.00 93.38 87 ASN A O 1
ATOM 666 N N . ARG A 1 88 ? 11.370 -4.082 -3.965 1.00 93.06 88 ARG A N 1
ATOM 667 C CA . ARG A 1 88 ? 11.396 -2.875 -3.132 1.00 93.06 88 ARG A CA 1
ATOM 668 C C . ARG A 1 88 ? 10.550 -3.010 -1.886 1.00 93.06 88 ARG A C 1
ATOM 670 O O . ARG A 1 88 ? 9.472 -3.600 -1.919 1.00 93.06 88 ARG A O 1
ATOM 677 N N . ASP A 1 89 ? 11.015 -2.353 -0.835 1.00 95.00 89 ASP A N 1
ATOM 678 C CA . ASP A 1 89 ? 10.261 -2.136 0.390 1.00 95.00 89 ASP A CA 1
ATOM 679 C C . ASP A 1 89 ? 9.985 -0.652 0.593 1.00 95.00 89 ASP A C 1
ATOM 681 O O . ASP A 1 89 ? 10.853 0.199 0.399 1.00 95.00 89 ASP A O 1
ATOM 685 N N . ILE A 1 90 ? 8.766 -0.354 1.021 1.00 93.50 90 ILE A N 1
ATOM 686 C CA . ILE A 1 90 ? 8.308 0.982 1.362 1.00 93.50 90 ILE A CA 1
ATOM 687 C C . ILE A 1 90 ? 7.948 0.964 2.831 1.00 93.50 90 ILE A C 1
ATOM 689 O O . ILE A 1 90 ? 6.992 0.289 3.222 1.00 93.50 90 ILE A O 1
ATOM 693 N N . THR A 1 91 ? 8.702 1.701 3.640 1.00 95.38 91 THR A N 1
ATOM 694 C CA . THR A 1 91 ? 8.452 1.802 5.075 1.00 95.38 91 THR A CA 1
ATOM 695 C C . THR A 1 91 ? 7.847 3.147 5.446 1.00 95.38 91 THR A C 1
ATOM 697 O O . THR A 1 91 ? 8.146 4.180 4.846 1.00 95.38 91 THR A O 1
ATOM 700 N N . PHE A 1 92 ? 6.938 3.122 6.418 1.00 94.31 92 PHE A N 1
ATOM 701 C CA . PHE A 1 92 ? 6.254 4.302 6.946 1.00 94.31 92 PHE A CA 1
ATOM 702 C C . PHE A 1 92 ? 5.686 4.011 8.334 1.00 94.31 92 PHE A C 1
ATOM 704 O O . PHE A 1 92 ? 5.560 2.861 8.751 1.00 94.31 92 PHE A O 1
ATOM 711 N N . THR A 1 93 ? 5.279 5.052 9.051 1.00 94.44 93 THR A N 1
ATOM 712 C CA . THR A 1 93 ? 4.540 4.927 10.313 1.00 94.44 93 THR A CA 1
ATOM 713 C C . THR A 1 93 ? 3.121 5.455 10.14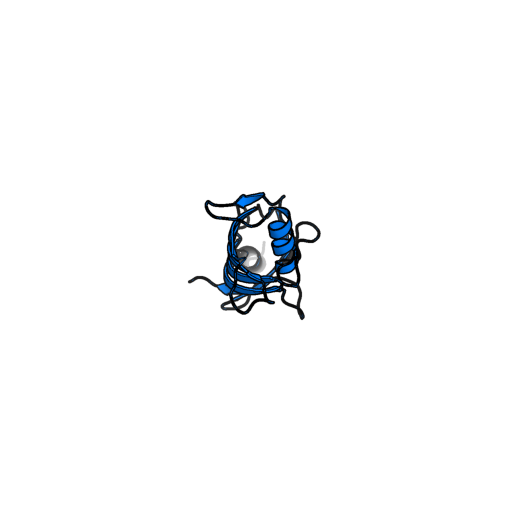3 1.00 94.44 93 THR A C 1
ATOM 715 O O . THR A 1 93 ? 2.902 6.467 9.484 1.00 94.44 93 THR A O 1
ATOM 718 N N . VAL A 1 94 ? 2.138 4.794 10.757 1.00 92.94 94 VAL A N 1
ATOM 719 C CA . VAL A 1 94 ? 0.767 5.322 10.838 1.00 92.94 94 VAL A CA 1
ATOM 720 C C . VAL A 1 94 ? 0.712 6.372 11.945 1.00 92.94 94 VAL A C 1
ATOM 722 O O . VAL A 1 94 ? 0.827 6.030 13.122 1.00 92.94 94 VAL A O 1
ATOM 725 N N . LEU A 1 95 ? 0.516 7.634 11.569 1.00 92.38 95 LEU A N 1
ATOM 726 C CA . LEU A 1 95 ? 0.419 8.769 12.490 1.00 92.38 95 LEU A CA 1
ATOM 727 C C . LEU A 1 95 ? -0.950 8.827 13.165 1.00 92.38 95 LEU A C 1
ATOM 729 O O . LEU A 1 95 ? -1.065 9.053 14.367 1.00 92.38 95 LEU A O 1
ATOM 733 N N . SER A 1 96 ? -2.006 8.628 12.381 1.00 90.00 96 SER A N 1
ATOM 734 C CA . SER A 1 96 ? -3.373 8.591 12.887 1.00 90.00 96 SER A CA 1
ATOM 735 C C . SER A 1 96 ? -4.271 7.763 11.975 1.00 90.00 96 SER A C 1
ATOM 737 O O . SER A 1 96 ? -3.892 7.382 10.866 1.00 90.00 96 SER A O 1
ATOM 739 N N . ARG A 1 97 ? -5.474 7.450 12.458 1.00 87.31 97 ARG A N 1
ATOM 740 C CA . ARG A 1 97 ? -6.465 6.684 11.707 1.00 87.31 97 ARG A CA 1
ATOM 741 C C . ARG A 1 97 ? -7.846 7.290 11.889 1.00 87.31 97 ARG A C 1
ATOM 743 O O . ARG A 1 97 ? -8.274 7.515 13.020 1.00 87.31 97 ARG A O 1
ATOM 750 N N . ASN A 1 98 ? -8.570 7.449 10.788 1.00 87.38 98 ASN A N 1
ATOM 751 C CA . ASN A 1 98 ? -9.978 7.817 10.788 1.00 87.38 98 ASN A CA 1
ATOM 752 C C . ASN A 1 98 ? -10.777 6.775 10.001 1.00 87.38 98 ASN A C 1
ATOM 754 O O . ASN A 1 98 ? -10.767 6.758 8.776 1.00 87.38 98 ASN A O 1
ATOM 758 N N . LYS A 1 99 ? -11.484 5.886 10.709 1.00 86.44 99 LYS A N 1
ATOM 759 C CA . LYS A 1 99 ? -12.256 4.785 10.105 1.00 86.44 99 LYS A CA 1
ATOM 760 C C . LYS A 1 99 ? -11.389 3.903 9.184 1.00 86.44 99 LYS A C 1
ATOM 762 O O . LYS A 1 99 ? -10.628 3.072 9.683 1.00 86.44 99 LYS A O 1
ATOM 767 N N . SER A 1 100 ? -11.539 4.044 7.870 1.00 88.50 100 SER A N 1
ATOM 768 C CA . SER A 1 100 ? -10.809 3.291 6.844 1.00 88.50 100 SER A CA 1
ATOM 769 C C . SER A 1 100 ? -9.522 3.987 6.406 1.00 88.50 100 SER A C 1
ATOM 771 O O . SER A 1 100 ? -8.695 3.352 5.765 1.00 88.50 100 SER A O 1
ATOM 773 N N . ASP A 1 101 ? -9.337 5.253 6.771 1.00 90.50 101 ASP A N 1
ATOM 774 C CA . ASP A 1 101 ? -8.217 6.066 6.316 1.0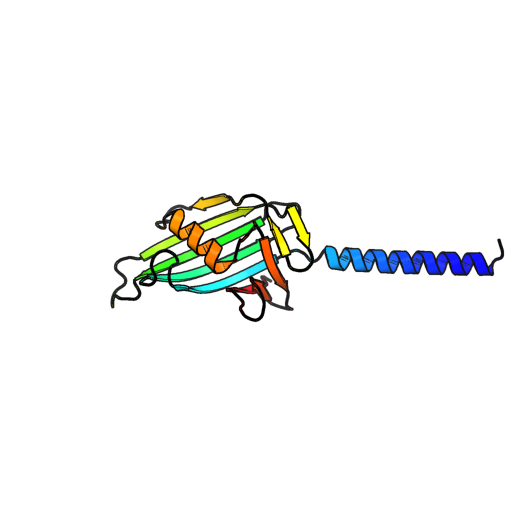0 90.50 101 ASP A CA 1
ATOM 775 C C . ASP A 1 101 ? -7.074 6.013 7.326 1.00 90.50 101 ASP A C 1
ATOM 777 O O . ASP A 1 101 ? -7.265 6.238 8.528 1.00 90.50 101 ASP A O 1
ATOM 781 N N . PHE A 1 102 ? -5.883 5.713 6.825 1.00 91.81 102 PHE A N 1
ATOM 782 C CA . PHE A 1 102 ? -4.624 5.718 7.552 1.00 91.81 102 PHE A CA 1
ATOM 783 C C . PHE A 1 102 ? -3.822 6.930 7.094 1.00 91.81 102 PHE A C 1
ATOM 785 O O . PHE A 1 102 ? -3.540 7.063 5.908 1.00 91.81 102 PHE A O 1
ATOM 792 N N . TYR A 1 103 ? -3.453 7.804 8.024 1.00 92.56 103 TYR A N 1
ATOM 793 C CA . TYR A 1 103 ? -2.585 8.945 7.743 1.00 92.56 103 TYR A CA 1
ATOM 794 C C . TYR A 1 103 ? -1.154 8.559 8.083 1.00 92.56 103 TYR A C 1
ATOM 796 O O . TYR A 1 103 ? -0.879 8.103 9.198 1.00 92.56 103 TYR A O 1
ATOM 804 N N . LEU A 1 104 ? -0.270 8.690 7.107 1.00 93.31 104 LEU A N 1
ATOM 805 C CA . LEU A 1 104 ? 1.071 8.133 7.118 1.00 93.31 104 LEU A CA 1
ATOM 806 C C . LEU A 1 104 ? 2.109 9.228 7.376 1.00 93.31 104 LEU A C 1
ATOM 808 O O . LEU A 1 104 ? 1.889 10.403 7.082 1.00 93.31 104 LEU A O 1
ATOM 812 N N . SER A 1 105 ? 3.249 8.831 7.935 1.00 93.38 105 SER A N 1
ATOM 813 C CA . SER A 1 105 ? 4.471 9.629 7.875 1.00 93.38 105 SER A CA 1
ATOM 814 C C . SER A 1 105 ? 4.989 9.697 6.441 1.00 93.38 105 SER A C 1
ATOM 816 O O . SER A 1 105 ? 4.494 8.996 5.556 1.00 93.38 105 SER A O 1
ATOM 818 N N . ASP A 1 106 ? 6.067 10.451 6.246 1.00 90.31 106 ASP A N 1
ATOM 819 C CA . ASP A 1 106 ? 6.856 10.337 5.026 1.00 90.31 106 ASP A CA 1
ATOM 820 C C . ASP A 1 106 ? 7.257 8.875 4.797 1.00 90.31 106 ASP A C 1
ATOM 822 O O . ASP A 1 106 ? 7.581 8.134 5.738 1.00 90.31 106 ASP A O 1
ATOM 826 N N . MET A 1 107 ? 7.169 8.462 3.537 1.00 90.75 107 MET A N 1
ATOM 827 C CA . MET A 1 107 ? 7.482 7.112 3.094 1.00 90.75 107 MET A CA 1
ATOM 828 C C . MET A 1 107 ? 8.944 7.031 2.683 1.00 90.75 107 MET A C 1
ATOM 830 O O . MET A 1 107 ? 9.470 7.926 2.019 1.00 90.75 107 MET A O 1
ATOM 834 N N . LYS A 1 108 ? 9.589 5.924 3.038 1.00 91.94 108 LYS A N 1
ATOM 835 C CA . LYS A 1 108 ? 10.949 5.616 2.611 1.00 91.94 108 LYS A CA 1
ATOM 836 C C . LYS A 1 108 ? 10.943 4.393 1.709 1.00 91.94 108 LYS A C 1
ATOM 838 O O . LYS A 1 108 ? 10.610 3.298 2.153 1.00 91.94 108 LYS A O 1
ATOM 843 N N . THR A 1 109 ? 11.377 4.577 0.469 1.00 91.56 109 THR A N 1
ATOM 844 C CA . THR A 1 109 ? 11.579 3.488 -0.491 1.00 91.56 109 THR A CA 1
ATOM 845 C C . THR A 1 109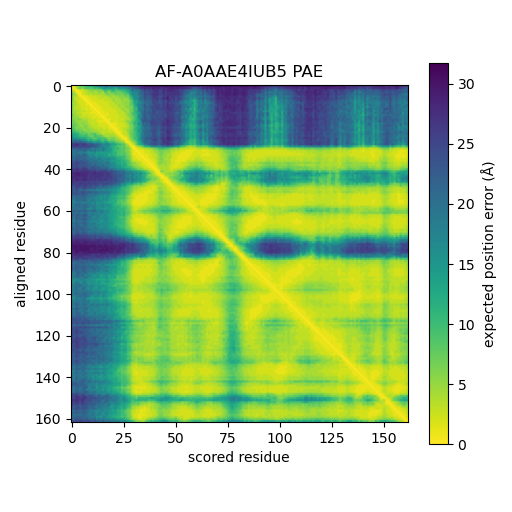 ? 12.998 2.942 -0.366 1.00 91.56 109 THR A C 1
ATOM 847 O O . THR A 1 109 ? 13.964 3.699 -0.284 1.00 91.56 109 THR A O 1
ATOM 850 N N . THR A 1 110 ? 13.127 1.620 -0.333 1.00 93.56 110 THR A N 1
ATOM 851 C CA . THR A 1 110 ? 14.403 0.903 -0.320 1.00 93.56 110 THR A CA 1
ATOM 852 C C . THR A 1 110 ? 14.404 -0.115 -1.451 1.00 93.56 110 THR A C 1
ATOM 854 O O . THR A 1 110 ? 13.565 -1.015 -1.473 1.00 93.56 110 THR A O 1
ATOM 857 N N . ALA A 1 111 ? 15.340 0.030 -2.386 1.00 93.69 111 ALA A N 1
ATOM 858 C CA . ALA A 1 111 ? 15.582 -0.947 -3.440 1.00 93.69 111 ALA A CA 1
ATOM 859 C C . ALA A 1 111 ? 16.500 -2.072 -2.941 1.00 93.69 111 ALA A C 1
ATOM 861 O O . ALA A 1 111 ? 17.478 -1.822 -2.230 1.00 93.69 111 ALA A O 1
ATOM 862 N N . HIS A 1 112 ? 16.196 -3.308 -3.330 1.00 93.81 112 HIS A N 1
ATOM 863 C CA . HIS A 1 112 ? 16.997 -4.489 -3.005 1.00 93.81 112 HIS A CA 1
ATOM 864 C C . HIS A 1 112 ? 17.918 -4.890 -4.165 1.00 93.81 112 HIS A C 1
ATOM 866 O O . HIS A 1 112 ? 17.707 -4.466 -5.304 1.00 93.81 112 HIS A O 1
ATOM 872 N N . PRO A 1 113 ? 18.943 -5.731 -3.921 1.00 92.06 113 PRO A N 1
ATOM 873 C CA . PRO A 1 113 ? 19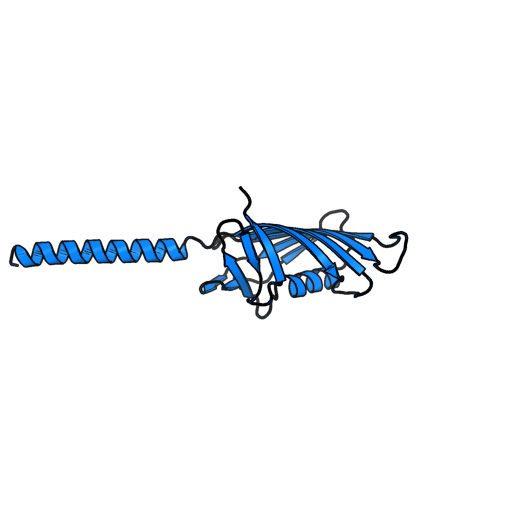.830 -6.203 -4.980 1.00 92.06 113 PRO A CA 1
ATOM 874 C C . PRO A 1 113 ? 19.071 -6.821 -6.161 1.00 92.06 113 PRO A C 1
ATOM 876 O O . PRO A 1 113 ? 18.170 -7.641 -5.977 1.00 92.06 113 PRO A O 1
ATOM 879 N N . GLY A 1 114 ? 19.470 -6.436 -7.373 1.00 86.25 114 GLY A N 1
ATOM 880 C CA . GLY A 1 114 ? 18.840 -6.876 -8.619 1.00 86.25 114 GLY A CA 1
ATOM 881 C C . GLY A 1 114 ? 17.642 -6.032 -9.058 1.00 86.25 114 GLY A C 1
ATOM 882 O O . GLY A 1 114 ? 17.202 -6.199 -10.193 1.00 86.25 114 GLY A O 1
ATOM 883 N N . ASP A 1 115 ? 17.139 -5.116 -8.221 1.00 89.75 115 ASP A N 1
ATOM 884 C CA . ASP A 1 115 ? 16.172 -4.111 -8.666 1.00 89.75 115 ASP A CA 1
ATOM 885 C C . ASP A 1 115 ? 16.795 -3.237 -9.763 1.00 89.75 115 ASP A C 1
ATOM 887 O O . ASP A 1 115 ? 17.935 -2.781 -9.657 1.00 89.75 115 ASP A O 1
ATOM 891 N N . SER A 1 116 ? 16.046 -3.054 -10.844 1.00 86.81 116 SER A N 1
ATOM 892 C CA . SER A 1 116 ? 16.472 -2.311 -12.038 1.00 86.81 116 SER A CA 1
ATOM 893 C C . SER A 1 116 ? 15.450 -1.257 -12.458 1.00 86.81 116 SER A C 1
ATOM 895 O O . SER A 1 116 ? 15.557 -0.698 -13.549 1.00 86.81 116 SER A O 1
ATOM 897 N N . MET A 1 117 ? 14.454 -1.001 -11.608 1.00 84.38 117 MET A N 1
ATOM 898 C CA . MET A 1 117 ? 13.470 0.059 -11.790 1.00 84.38 117 MET A CA 1
ATOM 899 C C . MET A 1 117 ? 14.052 1.374 -11.264 1.00 84.38 117 MET A C 1
ATOM 901 O O . MET A 1 117 ? 14.860 1.383 -10.336 1.00 84.38 117 MET A O 1
ATOM 905 N N . THR A 1 118 ? 13.674 2.507 -11.847 1.00 83.12 118 THR A N 1
ATOM 906 C CA . THR A 1 118 ? 14.095 3.816 -11.327 1.00 83.12 118 THR A CA 1
ATOM 907 C C . THR A 1 118 ? 13.257 4.233 -10.112 1.00 83.12 118 THR A C 1
ATOM 909 O O . THR A 1 118 ? 12.128 3.779 -9.931 1.00 83.12 118 THR A O 1
ATOM 912 N N . GLU A 1 119 ? 13.779 5.134 -9.269 1.00 82.19 119 GLU A N 1
ATOM 913 C CA . GLU A 1 119 ? 13.001 5.689 -8.144 1.00 82.19 119 GLU A CA 1
ATOM 914 C C . GLU A 1 119 ? 11.722 6.392 -8.617 1.00 82.19 119 GLU A C 1
ATOM 916 O O . GLU A 1 119 ? 10.673 6.242 -7.999 1.00 82.19 119 GLU A O 1
ATOM 921 N N . THR A 1 120 ? 11.783 7.116 -9.737 1.00 80.75 120 THR A N 1
ATOM 922 C CA . THR A 1 120 ? 10.629 7.828 -10.301 1.00 80.75 120 THR A CA 1
ATOM 923 C C . THR A 1 120 ? 9.519 6.870 -10.729 1.00 80.75 120 THR A C 1
ATOM 925 O O . THR A 1 120 ? 8.357 7.102 -10.401 1.00 80.75 120 THR A O 1
ATOM 928 N N . GLU A 1 121 ? 9.862 5.772 -11.407 1.00 77.31 121 GLU A N 1
ATOM 929 C CA . GLU A 1 121 ? 8.892 4.734 -11.781 1.00 77.31 121 GLU A CA 1
ATOM 930 C C . GLU A 1 121 ? 8.300 4.043 -10.550 1.00 77.31 121 GLU A C 1
ATOM 932 O O . GLU A 1 121 ? 7.091 3.822 -10.490 1.00 77.31 121 GLU A O 1
ATOM 937 N N . ALA A 1 122 ? 9.128 3.750 -9.543 1.00 78.62 122 ALA A N 1
ATOM 938 C CA . ALA A 1 122 ? 8.673 3.137 -8.301 1.00 78.62 122 ALA A CA 1
ATOM 939 C C . ALA A 1 122 ? 7.729 4.058 -7.512 1.00 78.62 122 ALA A C 1
ATOM 941 O O . ALA A 1 122 ? 6.720 3.595 -6.981 1.00 78.62 122 ALA A O 1
ATOM 942 N N . SER A 1 123 ? 8.016 5.362 -7.450 1.00 79.81 123 SER A N 1
ATOM 943 C CA . SER A 1 123 ? 7.100 6.346 -6.866 1.00 79.81 123 SER A CA 1
ATOM 944 C C . SER A 1 123 ? 5.783 6.408 -7.637 1.00 79.81 123 SER A C 1
ATOM 946 O O . SER A 1 123 ? 4.731 6.350 -7.007 1.00 79.81 123 SER A O 1
ATOM 948 N N . GLY A 1 124 ? 5.826 6.456 -8.973 1.00 80.06 124 GLY A N 1
ATOM 949 C CA . GLY A 1 124 ? 4.621 6.417 -9.810 1.00 80.06 124 GLY A CA 1
ATOM 950 C C . GLY A 1 124 ? 3.759 5.185 -9.526 1.00 80.06 124 GLY A C 1
ATOM 951 O O . GLY A 1 124 ? 2.559 5.311 -9.306 1.00 80.06 124 GLY A O 1
ATOM 952 N N . LEU A 1 125 ? 4.386 4.010 -9.398 1.00 80.25 125 LEU A N 1
ATOM 953 C CA . LEU A 1 125 ? 3.700 2.754 -9.074 1.00 80.25 125 LEU A CA 1
ATOM 954 C C . LEU A 1 125 ? 2.955 2.826 -7.745 1.00 80.25 125 LEU A C 1
ATOM 956 O O . LEU A 1 125 ? 1.813 2.389 -7.643 1.00 80.25 125 LEU A O 1
ATOM 960 N N . LEU A 1 126 ? 3.590 3.394 -6.723 1.00 80.62 126 LEU A N 1
ATOM 961 C CA . LEU A 1 126 ? 2.972 3.544 -5.410 1.00 80.62 126 LEU A CA 1
ATOM 962 C C . LEU A 1 126 ? 1.782 4.500 -5.442 1.00 80.62 126 LEU A C 1
ATOM 964 O O . LEU A 1 126 ? 0.758 4.194 -4.830 1.00 80.62 126 LEU A O 1
ATOM 968 N N . PHE A 1 127 ? 1.903 5.625 -6.151 1.00 80.81 127 PHE A N 1
ATOM 969 C CA . PHE A 1 127 ? 0.802 6.572 -6.312 1.00 80.81 127 PHE A CA 1
ATOM 970 C C . PHE A 1 127 ? -0.380 5.935 -7.046 1.00 80.81 127 PHE A C 1
ATOM 972 O O . PHE A 1 127 ? -1.493 5.985 -6.528 1.00 80.81 127 PHE A O 1
ATOM 979 N N . ASP A 1 128 ? -0.139 5.251 -8.163 1.00 79.94 128 ASP A N 1
ATOM 980 C CA . ASP A 1 128 ? -1.199 4.612 -8.952 1.00 79.94 128 ASP A CA 1
ATOM 981 C C . ASP A 1 128 ? -1.898 3.476 -8.189 1.00 79.94 128 ASP A C 1
ATOM 983 O O . ASP A 1 128 ? -3.107 3.271 -8.308 1.00 79.94 128 ASP A O 1
ATOM 987 N N . MET A 1 129 ? -1.149 2.719 -7.383 1.00 81.19 129 MET A N 1
ATOM 988 C CA . MET A 1 129 ? -1.680 1.561 -6.663 1.00 81.19 129 MET A CA 1
ATOM 989 C C . MET A 1 129 ? -2.439 1.902 -5.384 1.00 81.19 129 MET A C 1
ATOM 991 O O . MET A 1 129 ? -3.313 1.137 -4.963 1.00 81.19 129 MET A O 1
ATOM 995 N N . PHE A 1 130 ? -2.043 2.975 -4.706 1.00 85.44 130 PHE A N 1
ATOM 996 C CA . PHE A 1 130 ? -2.496 3.255 -3.347 1.00 85.44 130 PHE A CA 1
ATOM 997 C C . PHE A 1 130 ? -3.149 4.623 -3.177 1.00 85.44 130 PHE A C 1
ATOM 999 O O . PHE A 1 130 ? -3.689 4.857 -2.097 1.00 85.44 130 PHE A O 1
ATOM 1006 N N . ASP A 1 131 ? -3.128 5.475 -4.208 1.00 82.62 131 ASP A N 1
ATOM 1007 C CA . ASP A 1 131 ? -3.670 6.838 -4.185 1.00 82.62 131 ASP A CA 1
ATOM 1008 C C . ASP A 1 131 ? -3.226 7.590 -2.925 1.00 82.62 131 ASP A C 1
ATOM 1010 O O . ASP A 1 131 ? -4.001 7.950 -2.037 1.00 82.62 131 ASP A O 1
ATOM 1014 N N . LEU A 1 132 ? -1.906 7.750 -2.821 1.00 83.00 132 LEU A N 1
ATOM 1015 C CA . LEU A 1 132 ? -1.222 8.298 -1.648 1.00 83.00 132 LEU A CA 1
ATOM 1016 C C . LEU A 1 132 ? -1.328 9.829 -1.555 1.00 83.00 132 LEU A C 1
ATOM 1018 O O . LEU A 1 132 ? -0.477 10.484 -0.943 1.00 83.00 132 LEU A O 1
ATOM 1022 N N . GLU A 1 133 ? -2.373 10.419 -2.138 1.00 80.94 133 GLU A N 1
ATOM 1023 C CA . GLU A 1 133 ? -2.662 11.841 -2.010 1.00 80.94 133 GLU A CA 1
ATOM 1024 C C . GLU A 1 133 ? -2.768 12.237 -0.530 1.00 80.94 133 GLU A C 1
ATOM 1026 O O . GLU A 1 133 ? -3.492 11.634 0.267 1.00 80.94 133 GLU A O 1
ATOM 1031 N N . ASN A 1 134 ? -2.044 13.294 -0.151 1.00 84.50 134 ASN A N 1
ATOM 1032 C CA . ASN A 1 134 ? -1.988 13.812 1.220 1.00 84.50 134 ASN A CA 1
ATOM 1033 C C . ASN A 1 134 ? -1.463 12.806 2.266 1.00 84.50 134 ASN A C 1
ATOM 1035 O O . ASN A 1 134 ? -1.878 12.862 3.427 1.00 84.50 134 ASN A O 1
ATOM 1039 N N . ASN A 1 135 ? -0.562 11.891 1.878 1.00 90.31 135 ASN A N 1
ATOM 1040 C CA . ASN A 1 135 ? -0.015 10.845 2.756 1.00 90.31 135 ASN A CA 1
ATOM 1041 C C . ASN A 1 135 ? -1.121 10.016 3.427 1.00 90.31 135 ASN A C 1
ATOM 1043 O O . ASN A 1 135 ? -1.049 9.674 4.611 1.00 90.31 135 ASN A O 1
ATOM 1047 N N . ARG A 1 136 ? -2.185 9.729 2.679 1.00 90.81 136 ARG A N 1
ATOM 1048 C CA . ARG A 1 136 ? -3.349 8.985 3.151 1.00 90.81 136 ARG A CA 1
ATOM 1049 C C . ARG A 1 136 ? -3.437 7.659 2.414 1.00 90.81 136 ARG A C 1
ATOM 1051 O O . ARG A 1 136 ? -3.223 7.594 1.216 1.00 90.81 136 ARG A O 1
ATOM 1058 N N . LEU A 1 137 ? -3.808 6.612 3.138 1.00 91.31 137 LEU A N 1
ATOM 1059 C CA . LEU A 1 137 ? -4.078 5.293 2.587 1.00 91.31 137 LEU A CA 1
ATOM 1060 C C . LEU A 1 137 ? -5.452 4.820 3.048 1.00 91.31 137 LEU A C 1
ATOM 1062 O O . LEU A 1 137 ? -5.672 4.597 4.240 1.00 91.31 137 LEU A O 1
ATOM 1066 N N . THR A 1 138 ? -6.381 4.652 2.114 1.00 91.31 138 THR A N 1
ATOM 1067 C CA . THR A 1 138 ? -7.735 4.176 2.417 1.00 91.31 138 THR A CA 1
ATOM 1068 C C . THR A 1 138 ? -7.794 2.661 2.288 1.00 91.31 138 THR A C 1
ATOM 1070 O O . THR A 1 138 ? -7.567 2.108 1.214 1.00 91.31 138 THR A O 1
ATOM 1073 N N . VAL A 1 139 ? -8.113 1.976 3.390 1.00 91.56 139 VAL A N 1
ATOM 1074 C CA . VAL A 1 139 ? -8.198 0.513 3.448 1.00 91.56 139 VAL A CA 1
ATOM 1075 C C . VAL A 1 139 ? -9.531 0.067 4.027 1.00 91.56 139 VAL A C 1
ATOM 1077 O O . VAL A 1 139 ? -9.857 0.305 5.194 1.00 91.56 139 VAL A O 1
ATOM 1080 N N . ARG A 1 140 ? -10.294 -0.673 3.225 1.00 89.69 140 ARG A N 1
ATOM 1081 C CA . ARG A 1 140 ? -11.520 -1.345 3.659 1.00 89.69 140 ARG A CA 1
ATOM 1082 C C . ARG A 1 140 ? -11.232 -2.801 3.972 1.00 89.69 140 ARG A C 1
ATOM 1084 O O . ARG A 1 140 ? -10.634 -3.526 3.180 1.00 89.69 140 ARG A O 1
ATOM 1091 N N . ARG A 1 141 ? -11.691 -3.242 5.139 1.00 89.19 141 ARG A N 1
ATOM 1092 C CA . ARG A 1 141 ? -11.506 -4.614 5.607 1.00 89.19 141 ARG A CA 1
ATOM 1093 C C . ARG A 1 141 ? -12.746 -5.456 5.329 1.00 89.19 141 ARG A C 1
ATOM 1095 O O . ARG A 1 141 ? -13.840 -5.108 5.762 1.00 89.19 141 ARG A O 1
ATOM 1102 N N . TYR A 1 142 ? -12.525 -6.607 4.708 1.00 88.94 142 TYR A N 1
ATOM 1103 C CA . TYR A 1 142 ? -13.498 -7.683 4.541 1.00 88.94 142 TYR A CA 1
ATOM 1104 C C . TYR A 1 142 ? -13.054 -8.918 5.338 1.00 88.94 142 TYR A C 1
ATOM 1106 O O . TYR A 1 142 ? -12.031 -8.902 6.029 1.00 88.94 142 TYR A O 1
ATOM 1114 N N . LEU A 1 143 ? -13.841 -9.998 5.285 1.00 87.69 143 LEU A N 1
ATOM 1115 C CA . LEU A 1 143 ? -13.599 -11.203 6.085 1.00 87.69 143 LEU A CA 1
ATOM 1116 C C . LEU A 1 143 ? -12.223 -11.833 5.800 1.00 87.69 143 LEU A C 1
ATOM 1118 O O . LEU A 1 143 ? -11.495 -12.191 6.727 1.00 87.69 143 LEU A O 1
ATOM 1122 N N . ASN A 1 144 ? -11.862 -11.938 4.521 1.00 91.00 144 ASN A N 1
ATOM 1123 C CA . ASN A 1 144 ? -10.648 -12.592 4.028 1.00 91.00 144 ASN A CA 1
ATOM 1124 C C . ASN A 1 144 ? -9.773 -11.684 3.151 1.00 91.00 144 ASN A C 1
ATOM 1126 O O . ASN A 1 144 ? -8.771 -12.155 2.620 1.00 91.00 144 ASN A O 1
ATOM 1130 N N . ALA A 1 145 ? -10.131 -10.412 2.991 1.00 92.25 145 ALA A N 1
ATOM 1131 C CA . ALA A 1 145 ? -9.457 -9.504 2.074 1.00 92.25 145 ALA A CA 1
ATOM 1132 C C . ALA A 1 145 ? -9.388 -8.079 2.626 1.00 92.25 145 ALA A C 1
ATOM 1134 O O . ALA A 1 145 ? -10.182 -7.686 3.488 1.00 92.25 145 ALA A O 1
ATOM 1135 N N . PHE A 1 146 ? -8.453 -7.307 2.089 1.00 93.19 146 PHE A N 1
ATOM 1136 C CA . PHE A 1 146 ? -8.407 -5.861 2.239 1.00 93.19 146 PHE A CA 1
ATOM 1137 C C . PHE A 1 146 ? -8.448 -5.225 0.856 1.00 93.19 146 PHE A C 1
ATOM 1139 O O . PHE A 1 146 ? -7.841 -5.733 -0.085 1.00 93.19 146 PHE A O 1
ATOM 1146 N N . VAL A 1 147 ? -9.193 -4.133 0.754 1.00 91.75 147 VAL A N 1
ATOM 1147 C CA . VAL A 1 147 ? -9.364 -3.357 -0.471 1.00 91.75 147 VAL A CA 1
ATOM 1148 C C . VAL A 1 147 ? -8.770 -1.979 -0.234 1.00 91.75 147 VAL A C 1
ATOM 1150 O O . VAL A 1 147 ? -9.166 -1.307 0.720 1.00 91.75 147 VAL A O 1
ATOM 1153 N N . PHE A 1 148 ? -7.825 -1.596 -1.081 1.00 91.44 148 PHE A N 1
ATOM 1154 C CA . PHE A 1 148 ? -7.167 -0.298 -1.096 1.00 91.44 148 PHE A CA 1
ATOM 1155 C C . PHE A 1 148 ? -7.824 0.619 -2.127 1.00 91.44 148 PHE A C 1
ATOM 1157 O O . PHE A 1 148 ? -8.193 0.170 -3.217 1.00 91.44 148 PHE A O 1
ATOM 1164 N N . GLY A 1 149 ? -7.956 1.893 -1.766 1.00 87.00 149 GLY A N 1
ATOM 1165 C CA . GLY A 1 149 ? -8.645 2.910 -2.558 1.00 87.00 149 GLY A CA 1
ATOM 1166 C C . GLY A 1 149 ? -10.136 3.041 -2.226 1.00 87.00 149 GLY A C 1
ATOM 1167 O O . GLY A 1 149 ? -10.689 2.342 -1.364 1.00 87.00 149 GLY A O 1
ATOM 1168 N N . ASP A 1 150 ? -10.788 3.974 -2.915 1.00 77.19 150 ASP A N 1
ATOM 1169 C CA . ASP A 1 150 ? -12.201 4.289 -2.728 1.00 77.19 150 ASP A CA 1
ATOM 1170 C C . ASP A 1 150 ? -13.136 3.341 -3.497 1.00 77.19 150 ASP A C 1
ATOM 1172 O O . ASP A 1 150 ? -12.815 2.783 -4.537 1.00 77.19 150 ASP A O 1
ATOM 1176 N N . VAL A 1 151 ? -14.348 3.134 -2.978 1.00 64.50 151 VAL A N 1
ATOM 1177 C CA . VAL A 1 151 ? -15.392 2.338 -3.655 1.00 64.50 151 VAL A CA 1
ATOM 1178 C C . VAL A 1 151 ? -16.307 3.315 -4.391 1.00 64.50 151 VAL A C 1
ATOM 1180 O O . VAL A 1 151 ? -16.753 4.273 -3.755 1.00 64.50 151 VAL A O 1
ATOM 1183 N N . PRO A 1 152 ? -16.626 3.084 -5.680 1.00 71.31 152 PRO A N 1
ATOM 1184 C CA . PRO A 1 152 ? -16.633 1.785 -6.371 1.00 71.31 152 PRO A CA 1
ATOM 1185 C C . PRO A 1 152 ? -15.375 1.389 -7.162 1.00 71.31 152 PRO A C 1
ATOM 1187 O O . PRO A 1 152 ? -15.417 0.354 -7.821 1.00 71.31 152 PRO A O 1
ATOM 1190 N N . LEU A 1 153 ? -14.280 2.150 -7.106 1.00 75.94 153 LEU A N 1
ATOM 1191 C CA . LEU A 1 153 ? -13.088 1.940 -7.940 1.00 75.94 153 LEU A CA 1
ATOM 1192 C C . LEU A 1 153 ? -11.878 1.495 -7.095 1.00 75.94 153 LEU A C 1
ATOM 1194 O O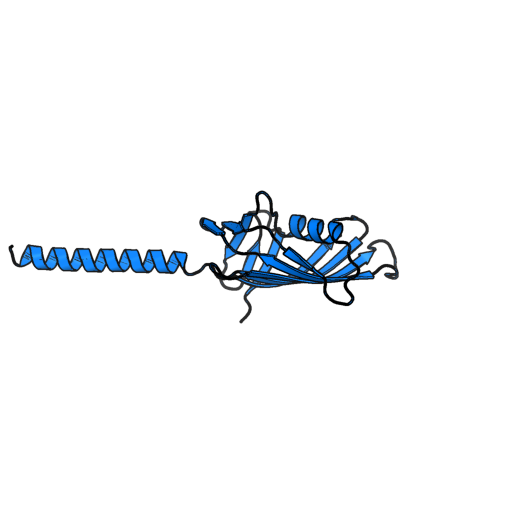 . LEU A 1 153 ? -10.995 2.305 -6.817 1.00 75.94 153 LEU A O 1
ATOM 1198 N N . PRO A 1 154 ? -11.825 0.221 -6.655 1.00 83.25 154 PRO A N 1
ATOM 1199 C CA . PRO A 1 154 ? -10.691 -0.274 -5.885 1.00 83.25 154 PRO A CA 1
ATOM 1200 C C . PRO A 1 154 ? -9.418 -0.264 -6.735 1.00 83.25 154 PRO A C 1
ATOM 1202 O O . PRO A 1 154 ? -9.435 -0.713 -7.880 1.00 83.25 154 PRO A O 1
ATOM 1205 N N . LEU A 1 155 ? -8.310 0.180 -6.147 1.00 85.50 155 LEU A N 1
ATOM 1206 C CA . LEU A 1 155 ? -7.005 0.226 -6.813 1.00 85.50 155 LEU A CA 1
ATOM 1207 C C . LEU A 1 155 ? -6.256 -1.096 -6.653 1.00 85.50 155 LEU A C 1
ATOM 1209 O O . LEU A 1 155 ? -5.647 -1.611 -7.588 1.00 85.50 155 LEU A O 1
ATOM 1213 N N . PHE A 1 156 ? -6.345 -1.689 -5.461 1.00 88.94 156 PHE A N 1
ATOM 1214 C CA . PHE A 1 156 ? -5.676 -2.943 -5.152 1.00 88.94 156 PHE A CA 1
ATOM 1215 C C . PHE A 1 156 ? -6.475 -3.765 -4.140 1.00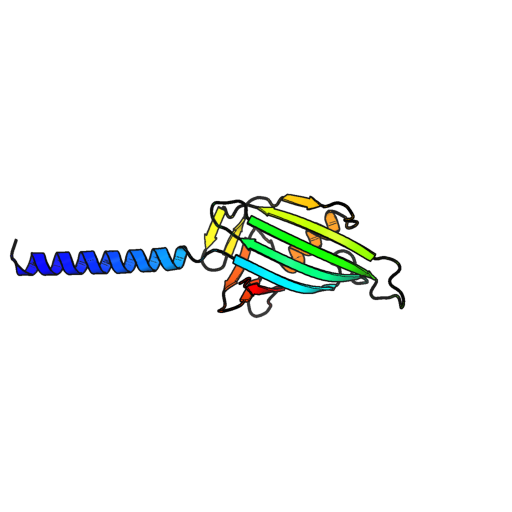 88.94 156 PHE A C 1
ATOM 1217 O O . PHE A 1 156 ? -7.024 -3.247 -3.169 1.00 88.94 156 PHE A O 1
ATOM 1224 N N . ILE A 1 157 ? -6.533 -5.079 -4.352 1.00 90.94 157 ILE A N 1
ATOM 1225 C CA . ILE A 1 157 ? -7.170 -6.025 -3.435 1.00 90.94 157 ILE A CA 1
ATOM 1226 C C . ILE A 1 157 ? -6.139 -7.080 -3.054 1.00 90.94 157 ILE A C 1
ATOM 1228 O O . ILE A 1 157 ? -5.523 -7.704 -3.914 1.00 90.94 157 ILE A O 1
ATOM 1232 N N . CYS A 1 158 ? -5.983 -7.321 -1.757 1.00 93.88 158 CYS A N 1
ATOM 1233 C CA . CYS A 1 158 ? -5.101 -8.358 -1.240 1.00 93.88 158 CYS A CA 1
ATOM 1234 C C . CYS A 1 158 ? -5.858 -9.316 -0.322 1.00 93.88 158 CYS A C 1
ATOM 1236 O O . CYS A 1 158 ? -6.784 -8.940 0.402 1.00 93.88 158 CYS A O 1
ATOM 1238 N N . VAL A 1 159 ? -5.419 -10.570 -0.302 1.00 95.81 159 VAL A N 1
ATOM 1239 C CA . VAL A 1 159 ? -5.972 -11.611 0.563 1.00 95.81 159 VAL A CA 1
ATOM 1240 C C . VAL A 1 159 ? -5.233 -11.591 1.894 1.00 95.81 159 VAL A C 1
ATOM 1242 O O . VAL A 1 159 ? -4.004 -11.507 1.947 1.00 95.81 159 VAL A O 1
ATOM 1245 N N . LYS A 1 160 ? -5.985 -11.659 2.992 1.00 93.81 160 LYS A N 1
ATOM 1246 C CA . LYS A 1 160 ? -5.437 -11.703 4.349 1.00 93.81 160 LYS A CA 1
ATOM 1247 C C . LYS A 1 160 ? -4.490 -12.901 4.494 1.00 93.81 160 LYS A C 1
ATOM 1249 O O . LYS A 1 160 ? -4.885 -14.032 4.206 1.00 93.81 160 LYS A O 1
ATOM 1254 N N . LYS A 1 161 ? -3.272 -12.666 4.994 1.00 88.62 161 LYS A N 1
ATOM 1255 C CA . LYS A 1 161 ? -2.343 -13.753 5.334 1.00 88.62 161 LYS A CA 1
ATOM 1256 C C . LYS A 1 161 ? -2.869 -14.512 6.556 1.00 88.62 161 LYS A C 1
ATOM 1258 O O . LYS A 1 161 ? -3.378 -13.888 7.493 1.00 88.62 161 LYS A O 1
ATOM 1263 N N . ARG A 1 162 ? -2.810 -15.843 6.494 1.00 75.44 162 ARG A N 1
ATOM 1264 C CA . ARG A 1 162 ? -3.178 -16.726 7.609 1.00 75.44 162 ARG A CA 1
ATOM 1265 C C . ARG A 1 162 ? -2.103 -16.713 8.682 1.00 75.44 162 ARG A C 1
ATOM 1267 O O . ARG A 1 162 ? -0.916 -16.636 8.302 1.00 75.44 162 ARG A O 1
#

Sequence (162 aa):
MNKKYKLLTIFLFVFFLGILVTISSLTKSGNVNCSGTLQMNSPGDQEYLFNGTISVVIRPGTESIISIFGTSVSARQPSPINTHLVNRDITFTVLSRNKSDFYLSDMKTTAHPGDSMTETEASGLLFDMFDLENNRLTVRRYLNAFVFGDVPLPLFICVKKR